Protein AF-A0A0F9QKN1-F1 (afdb_monomer)

Secondary structure (DSSP, 8-state):
-----HHHHHHHHHHHHHHHHHTT--TTSHHHHHHHHHHHHHHHHHHHSS-TT-HHHHHHHHHHHHHHHHHHHHHHHHT--TT-HHHHHHHHHHHHHHHHHHHTSS-------HHHHHHHHHTT-

Sequence (125 aa):
MKDWTPIRFVEYIDQQYFNAKKRKLSRMSITWGSWSRNMNLVLRKKTEDGNQTDPETTKFKYVFNYWVARSQLLELHFKSKMFGGAKKKNLTEELREIKSIIDGTEELKEIGTMEEMAIRKILKK

pLDDT: mean 81.35, std 16.58, range [40.5, 96.56]

Organism: NCBI:txid412755

Mean predicted aligned error: 8.74 Å

Structure (mmCIF, N/CA/C/O backbone):
data_AF-A0A0F9QKN1-F1
#
_entry.id   AF-A0A0F9QKN1-F1
#
loop_
_atom_site.group_PDB
_atom_site.id
_atom_site.type_symbol
_atom_site.label_atom_id
_atom_site.label_alt_id
_atom_site.label_comp_id
_atom_site.label_asym_id
_atom_site.label_entity_id
_atom_site.label_seq_id
_atom_site.pdbx_PDB_ins_code
_atom_site.Cartn_x
_atom_site.Cartn_y
_atom_site.Cartn_z
_atom_site.occupancy
_atom_site.B_iso_or_equiv
_atom_site.auth_seq_id
_atom_site.auth_comp_id
_atom_site.auth_asym_id
_atom_site.auth_atom_id
_atom_site.pdbx_PDB_model_num
ATOM 1 N N . MET A 1 1 ? -21.083 2.981 -3.632 1.00 54.31 1 MET A N 1
ATOM 2 C CA . MET A 1 1 ? -20.214 2.106 -2.815 1.00 54.31 1 MET A CA 1
ATOM 3 C C . MET A 1 1 ? -20.787 2.050 -1.405 1.00 54.31 1 MET A C 1
ATOM 5 O O . MET A 1 1 ? -20.443 2.898 -0.594 1.00 54.31 1 MET A O 1
ATOM 9 N N . LYS A 1 2 ? -21.728 1.139 -1.139 1.00 47.19 2 LYS A N 1
ATOM 10 C CA . LYS A 1 2 ? -22.155 0.823 0.231 1.00 47.19 2 LYS A CA 1
ATOM 11 C C . LYS A 1 2 ? -21.350 -0.409 0.678 1.00 47.19 2 LYS A C 1
ATOM 13 O O . LYS A 1 2 ? -21.102 -1.287 -0.143 1.00 47.19 2 LYS A O 1
ATOM 18 N N . ASP A 1 3 ? -20.846 -0.368 1.907 1.00 68.56 3 ASP A N 1
ATOM 19 C CA . ASP A 1 3 ? -20.219 -1.479 2.650 1.00 68.56 3 ASP A CA 1
ATOM 20 C C . ASP A 1 3 ? -18.812 -1.923 2.216 1.00 68.56 3 ASP A C 1
ATOM 22 O O . ASP A 1 3 ? -18.514 -3.103 2.007 1.00 68.56 3 ASP A O 1
ATOM 26 N N . TRP A 1 4 ? -17.903 -0.955 2.102 1.00 82.81 4 TRP A N 1
ATOM 27 C CA . TRP A 1 4 ? -16.473 -1.251 2.022 1.00 82.81 4 TRP A CA 1
ATOM 28 C C . TRP A 1 4 ? -15.861 -1.258 3.421 1.00 82.81 4 TRP A C 1
ATOM 30 O O . TRP A 1 4 ? -15.731 -0.204 4.041 1.00 82.81 4 TRP A O 1
ATOM 40 N N . THR A 1 5 ? -15.480 -2.445 3.889 1.00 90.12 5 THR A N 1
ATOM 41 C CA . THR A 1 5 ? -14.711 -2.638 5.123 1.00 90.12 5 THR A CA 1
ATOM 42 C C . THR A 1 5 ? -13.234 -2.284 4.902 1.00 90.12 5 THR A C 1
ATOM 44 O O . THR A 1 5 ? -12.763 -2.328 3.758 1.00 90.12 5 THR A O 1
ATOM 47 N N . PRO A 1 6 ? -12.459 -1.990 5.964 1.00 90.94 6 PRO A N 1
ATOM 48 C CA . PRO A 1 6 ? -11.023 -1.728 5.843 1.00 90.94 6 PRO A CA 1
ATOM 49 C C . PRO A 1 6 ? -10.259 -2.814 5.067 1.00 90.94 6 PRO A C 1
ATOM 51 O O . PRO A 1 6 ? -9.443 -2.501 4.201 1.00 90.94 6 PRO A O 1
ATOM 54 N N . ILE A 1 7 ? -10.578 -4.093 5.295 1.00 92.06 7 ILE A N 1
ATOM 55 C CA . ILE A 1 7 ? -9.908 -5.201 4.602 1.00 92.06 7 ILE A CA 1
ATOM 56 C C . ILE A 1 7 ? -10.235 -5.250 3.101 1.00 92.06 7 ILE A C 1
ATOM 58 O O . ILE A 1 7 ? -9.340 -5.483 2.291 1.00 92.06 7 ILE A O 1
ATOM 62 N N . ARG A 1 8 ? -11.469 -4.913 2.695 1.00 92.12 8 ARG A N 1
ATOM 63 C CA . ARG A 1 8 ? -11.832 -4.824 1.269 1.00 92.12 8 ARG A CA 1
ATOM 64 C C . ARG A 1 8 ? -11.058 -3.733 0.539 1.00 92.12 8 ARG A C 1
ATOM 66 O O . ARG A 1 8 ? -10.717 -3.895 -0.631 1.00 92.12 8 ARG A O 1
ATOM 73 N N . PHE A 1 9 ? -10.734 -2.631 1.218 1.00 92.56 9 PHE A N 1
ATOM 74 C CA . PHE A 1 9 ? -9.842 -1.627 0.641 1.00 92.56 9 PHE A CA 1
ATOM 75 C C . PHE A 1 9 ? -8.437 -2.176 0.422 1.00 92.56 9 PHE A C 1
ATOM 77 O O . PHE A 1 9 ? -7.875 -1.939 -0.644 1.00 92.56 9 PHE A O 1
ATOM 84 N N . VAL A 1 10 ? -7.882 -2.921 1.382 1.00 94.75 10 VAL A N 1
ATOM 85 C CA . VAL A 1 10 ? -6.563 -3.559 1.235 1.00 94.75 10 VAL A CA 1
ATOM 86 C C . VAL A 1 10 ? -6.543 -4.497 0.028 1.00 94.75 10 VAL A C 1
ATOM 88 O O . VAL A 1 10 ? -5.644 -4.399 -0.804 1.00 94.75 10 VAL A O 1
ATOM 91 N N . GLU A 1 11 ? -7.555 -5.352 -0.119 1.00 94.50 11 GLU A N 1
ATOM 92 C CA . GLU A 1 11 ? -7.690 -6.266 -1.264 1.00 94.50 11 GLU A CA 1
ATOM 93 C C . GLU A 1 11 ? -7.764 -5.513 -2.597 1.00 94.50 11 GLU A C 1
ATOM 95 O O . GLU A 1 11 ? -7.085 -5.865 -3.565 1.00 94.50 11 GLU A O 1
ATOM 100 N N . TYR A 1 12 ? -8.545 -4.433 -2.643 1.00 94.94 12 TYR A N 1
ATOM 101 C CA . TYR A 1 12 ? -8.657 -3.603 -3.835 1.00 94.94 12 TYR A CA 1
ATOM 102 C C . TYR A 1 12 ? -7.347 -2.872 -4.157 1.00 94.94 12 TYR A C 1
ATOM 104 O O . TYR A 1 12 ? -6.927 -2.842 -5.315 1.00 94.94 12 TYR A O 1
ATOM 112 N N . ILE A 1 13 ? -6.655 -2.327 -3.152 1.00 95.75 13 ILE A N 1
ATOM 113 C CA . ILE A 1 13 ? -5.326 -1.718 -3.313 1.00 95.75 13 ILE A CA 1
ATOM 114 C C . ILE A 1 13 ? -4.344 -2.748 -3.877 1.00 95.75 13 ILE A C 1
ATOM 116 O O . ILE A 1 13 ? -3.617 -2.436 -4.821 1.00 95.75 13 ILE A O 1
ATOM 120 N N . ASP A 1 14 ? -4.342 -3.971 -3.346 1.00 96.31 14 ASP A N 1
ATOM 121 C CA . ASP A 1 14 ? -3.476 -5.056 -3.804 1.00 96.31 14 ASP A CA 1
ATOM 122 C C . ASP A 1 14 ? -3.737 -5.401 -5.268 1.00 96.31 14 ASP A C 1
ATOM 124 O O . ASP A 1 14 ? -2.799 -5.439 -6.070 1.00 96.31 14 ASP A O 1
ATOM 128 N N . GLN A 1 15 ? -5.003 -5.578 -5.651 1.00 96.50 15 GLN A N 1
ATOM 129 C CA . GLN A 1 15 ? -5.382 -5.858 -7.035 1.00 96.50 15 GLN A CA 1
ATOM 130 C C . GLN A 1 15 ? -4.857 -4.777 -7.992 1.00 96.50 15 GLN A C 1
ATOM 132 O O . GLN A 1 15 ? -4.259 -5.080 -9.029 1.00 96.50 15 GLN A O 1
ATOM 137 N N . GLN A 1 16 ? -5.041 -3.506 -7.636 1.00 96.25 16 GLN A N 1
ATOM 138 C CA . GLN A 1 16 ? -4.635 -2.371 -8.467 1.00 96.25 16 GLN A CA 1
ATOM 139 C C . GLN A 1 16 ? -3.113 -2.243 -8.534 1.00 96.25 16 GLN A C 1
ATOM 141 O O . GLN A 1 16 ? -2.552 -2.058 -9.617 1.00 96.25 16 GLN A O 1
ATOM 146 N N . TYR A 1 17 ? -2.430 -2.443 -7.408 1.00 96.19 17 TYR A N 1
ATOM 147 C CA . TYR A 1 17 ? -0.977 -2.514 -7.332 1.00 96.19 17 TYR A CA 1
ATOM 148 C C . TYR A 1 17 ? -0.403 -3.618 -8.231 1.00 96.19 17 TYR A C 1
ATOM 150 O O . TYR A 1 17 ? 0.501 -3.348 -9.025 1.00 96.19 17 TYR A O 1
ATOM 158 N N . PHE A 1 18 ? -0.920 -4.848 -8.162 1.00 96.56 18 PHE A N 1
ATOM 159 C CA . PHE A 1 18 ? -0.416 -5.957 -8.978 1.00 96.56 18 PHE A CA 1
ATOM 160 C C . PHE A 1 18 ? -0.663 -5.729 -10.471 1.00 96.56 18 PHE A C 1
ATOM 162 O O . PHE A 1 18 ? 0.236 -5.972 -11.282 1.00 96.56 18 PHE A O 1
ATOM 169 N N . ASN A 1 19 ? -1.826 -5.186 -10.836 1.00 96.25 19 ASN A N 1
ATOM 170 C CA . ASN A 1 19 ? -2.128 -4.796 -12.212 1.00 96.25 19 ASN A CA 1
ATOM 171 C C . ASN A 1 19 ? -1.151 -3.728 -12.728 1.00 96.25 19 ASN A C 1
ATOM 173 O O . ASN A 1 19 ? -0.592 -3.875 -13.819 1.00 96.25 19 ASN A O 1
ATOM 177 N N . ALA A 1 20 ? -0.893 -2.683 -11.939 1.00 95.69 20 ALA A N 1
ATOM 178 C CA . ALA A 1 20 ? 0.048 -1.622 -12.290 1.00 95.69 20 ALA A CA 1
ATOM 179 C C . ALA A 1 20 ? 1.493 -2.131 -12.383 1.00 95.69 20 ALA A C 1
ATOM 181 O O . ALA A 1 20 ? 2.208 -1.809 -13.334 1.00 95.69 20 ALA A O 1
ATOM 182 N N . LYS A 1 21 ? 1.907 -2.992 -11.447 1.00 94.50 21 LYS A N 1
ATOM 183 C CA . LYS A 1 21 ? 3.223 -3.638 -11.447 1.00 94.50 21 LYS A CA 1
ATOM 184 C C . LYS A 1 21 ? 3.424 -4.507 -12.687 1.00 94.50 21 LYS A C 1
ATOM 186 O O . LYS A 1 21 ? 4.466 -4.399 -13.328 1.00 94.50 21 LYS A O 1
ATOM 191 N N . LYS A 1 22 ? 2.435 -5.330 -13.062 1.00 95.25 22 LYS A N 1
ATOM 192 C CA . LYS A 1 22 ? 2.475 -6.163 -14.281 1.00 95.25 22 LYS A CA 1
ATOM 193 C C . LYS A 1 22 ? 2.649 -5.308 -15.538 1.00 95.25 22 LYS A C 1
ATOM 195 O O . LYS A 1 22 ? 3.398 -5.676 -16.435 1.00 95.25 22 LYS A O 1
ATOM 200 N N . ARG A 1 23 ? 2.002 -4.141 -15.565 1.00 94.69 23 ARG A N 1
ATOM 201 C CA . ARG A 1 23 ? 2.106 -3.139 -16.636 1.00 94.69 23 ARG A CA 1
ATOM 202 C C . ARG A 1 23 ? 3.364 -2.264 -16.554 1.00 94.69 23 ARG A C 1
ATOM 204 O O . ARG A 1 23 ? 3.522 -1.382 -17.388 1.00 94.69 23 ARG A O 1
ATOM 211 N N . LYS A 1 24 ? 4.247 -2.491 -15.572 1.00 93.06 24 LYS A N 1
ATOM 212 C CA . LYS A 1 24 ? 5.454 -1.687 -15.314 1.00 93.06 24 LYS A CA 1
ATOM 213 C C . LYS A 1 24 ? 5.145 -0.186 -15.222 1.00 93.06 24 LYS A C 1
ATOM 215 O O . LYS A 1 24 ? 5.852 0.633 -15.798 1.00 93.06 24 LYS A O 1
ATOM 220 N N . LEU A 1 25 ? 4.082 0.179 -14.508 1.00 94.75 25 LEU A N 1
ATOM 221 C CA . LEU A 1 25 ? 3.729 1.582 -14.291 1.00 94.75 25 LEU A CA 1
ATOM 222 C C . LEU A 1 25 ? 4.519 2.176 -13.119 1.00 94.75 25 LEU A C 1
ATOM 224 O O . LEU A 1 25 ? 4.693 1.533 -12.085 1.00 94.75 25 LEU A O 1
ATOM 228 N N . SER A 1 26 ? 4.946 3.430 -13.270 1.00 93.75 26 SER A N 1
ATOM 229 C CA . SER A 1 26 ? 5.413 4.266 -12.158 1.00 93.75 26 SER A CA 1
ATOM 230 C C . SER A 1 26 ? 4.224 4.781 -11.346 1.00 93.75 26 SER A C 1
ATOM 232 O O . SER A 1 26 ? 3.150 5.040 -11.905 1.00 93.75 26 SER A O 1
ATOM 234 N N . ARG A 1 27 ? 4.435 5.046 -10.048 1.00 92.19 27 ARG A N 1
ATOM 235 C CA . ARG A 1 27 ? 3.441 5.758 -9.225 1.00 92.19 27 ARG A CA 1
ATOM 236 C C . ARG A 1 27 ? 3.174 7.186 -9.723 1.00 92.19 27 ARG A C 1
ATOM 238 O O . ARG A 1 27 ? 2.159 7.774 -9.377 1.00 92.19 27 ARG A O 1
ATOM 245 N N . MET A 1 28 ? 4.092 7.736 -10.518 1.00 93.00 28 MET A N 1
ATOM 246 C CA . MET A 1 28 ? 3.994 9.062 -11.130 1.00 93.00 28 MET A CA 1
ATOM 247 C C . MET A 1 28 ? 3.257 9.040 -12.478 1.00 93.00 28 MET A C 1
ATOM 249 O O . MET A 1 28 ? 3.080 10.085 -13.095 1.00 93.00 28 MET A O 1
ATOM 253 N N . SER A 1 29 ? 2.843 7.865 -12.967 1.00 95.06 29 SER A N 1
ATOM 254 C CA . SER A 1 29 ? 2.088 7.765 -14.219 1.00 95.06 29 SER A CA 1
ATOM 255 C C . SER A 1 29 ? 0.692 8.381 -14.090 1.00 95.06 29 SER A C 1
ATOM 257 O O . SER A 1 29 ? 0.065 8.290 -13.034 1.00 95.06 29 SER A O 1
ATOM 259 N N . ILE A 1 30 ? 0.167 8.939 -15.187 1.00 93.81 30 ILE A N 1
ATOM 260 C CA . ILE A 1 30 ? -1.197 9.499 -15.241 1.00 93.81 30 ILE A CA 1
ATOM 261 C C . ILE A 1 30 ? -2.233 8.443 -14.833 1.00 93.81 30 ILE A C 1
ATOM 263 O O . ILE A 1 30 ? -3.135 8.721 -14.045 1.00 93.81 30 ILE A O 1
ATOM 267 N N . THR A 1 31 ? -2.074 7.210 -15.324 1.00 92.25 31 THR A N 1
ATOM 268 C CA . THR A 1 31 ? -2.973 6.093 -15.017 1.00 92.25 31 THR A CA 1
ATOM 269 C C . THR A 1 31 ? -3.015 5.789 -13.520 1.00 92.25 31 THR A C 1
ATOM 271 O O . THR A 1 31 ? -4.103 5.694 -12.954 1.00 92.25 31 THR A O 1
ATOM 274 N N . TRP A 1 32 ? -1.854 5.679 -12.859 1.00 93.94 32 TRP A N 1
ATOM 275 C CA . TRP A 1 32 ? -1.816 5.476 -11.408 1.00 93.94 32 TRP A CA 1
ATOM 276 C C . TRP A 1 32 ? -2.348 6.698 -10.664 1.00 93.94 32 TRP A C 1
ATOM 278 O O . TRP A 1 32 ? -3.158 6.545 -9.758 1.00 93.94 32 TRP A O 1
ATOM 288 N N . GLY A 1 33 ? -1.951 7.906 -11.070 1.00 91.75 33 GLY A N 1
ATOM 289 C CA . GLY A 1 33 ? -2.368 9.163 -10.450 1.00 91.75 33 GLY A CA 1
ATOM 290 C C . GLY A 1 33 ? -3.885 9.358 -10.442 1.00 91.75 33 GLY A C 1
ATOM 291 O O . GLY A 1 33 ? -4.442 9.750 -9.419 1.00 91.75 33 GLY A O 1
ATOM 292 N N . SER A 1 34 ? -4.567 9.021 -11.540 1.00 93.69 34 SER A N 1
ATOM 293 C CA . SER A 1 34 ? -6.032 9.081 -11.635 1.00 93.69 34 SER A CA 1
ATOM 294 C C . SER A 1 34 ? -6.709 8.142 -10.629 1.00 93.69 34 SER A C 1
ATOM 296 O O . SER A 1 34 ? -7.547 8.573 -9.835 1.00 93.69 34 SER A O 1
ATOM 298 N N . TRP A 1 35 ? -6.285 6.876 -10.583 1.00 93.75 35 TRP A N 1
ATOM 299 C CA . TRP A 1 35 ? -6.803 5.910 -9.612 1.00 93.75 35 TRP A CA 1
ATOM 300 C C . TRP A 1 35 ? -6.478 6.308 -8.162 1.00 93.75 35 TRP A C 1
ATOM 302 O O . TRP A 1 35 ? -7.347 6.295 -7.292 1.00 93.75 35 TRP A O 1
ATOM 312 N N . SER A 1 36 ? -5.237 6.729 -7.924 1.00 90.19 36 SER A N 1
ATOM 313 C CA . SER A 1 36 ? -4.700 7.184 -6.641 1.00 90.19 36 SER A CA 1
ATOM 314 C C . SER A 1 36 ? -5.498 8.377 -6.098 1.00 90.19 36 SER A C 1
ATOM 316 O O . SER A 1 36 ? -5.837 8.418 -4.917 1.00 90.19 36 SER A O 1
ATOM 318 N N . ARG A 1 37 ? -5.883 9.325 -6.960 1.00 92.12 37 ARG A N 1
ATOM 319 C CA . ARG A 1 37 ? -6.759 10.444 -6.591 1.00 92.12 37 ARG A CA 1
ATOM 320 C C . ARG A 1 37 ? -8.132 9.962 -6.125 1.00 92.12 37 ARG A C 1
ATOM 322 O O . ARG A 1 37 ? -8.606 10.426 -5.091 1.00 92.12 37 ARG A O 1
ATOM 329 N N . ASN A 1 38 ? -8.752 9.035 -6.853 1.00 90.94 38 ASN A N 1
ATOM 330 C CA . ASN A 1 38 ? -10.056 8.487 -6.472 1.00 90.94 38 ASN A CA 1
ATOM 331 C C . ASN A 1 38 ? -9.983 7.741 -5.133 1.00 90.94 38 ASN A C 1
ATOM 333 O O . ASN A 1 38 ? -10.844 7.942 -4.281 1.00 90.94 38 ASN A O 1
ATOM 337 N N . MET A 1 39 ? -8.929 6.949 -4.915 1.00 90.56 39 MET A N 1
ATOM 338 C CA . MET A 1 39 ? -8.685 6.274 -3.638 1.00 90.56 39 MET A CA 1
ATOM 339 C C . MET A 1 39 ? -8.584 7.273 -2.477 1.00 90.56 39 MET A C 1
ATOM 341 O O . MET A 1 39 ? -9.259 7.106 -1.463 1.00 90.56 39 MET A O 1
ATOM 345 N N . ASN A 1 40 ? -7.804 8.345 -2.645 1.00 89.31 40 ASN A N 1
ATOM 346 C CA . ASN A 1 40 ? -7.659 9.394 -1.635 1.00 89.31 40 ASN A CA 1
ATOM 347 C C . ASN A 1 40 ? -9.001 10.047 -1.277 1.00 89.31 40 ASN A C 1
ATOM 349 O O . ASN A 1 40 ? -9.288 10.234 -0.103 1.00 89.31 40 ASN A O 1
ATOM 353 N N . LEU A 1 41 ? -9.830 10.379 -2.272 1.00 90.12 41 LEU A N 1
ATOM 354 C CA . LEU A 1 41 ? -11.144 10.988 -2.032 1.00 90.12 41 LEU A CA 1
ATOM 355 C C . LEU A 1 41 ? -12.063 10.065 -1.224 1.00 90.12 41 LEU A C 1
ATOM 357 O O . LEU A 1 41 ? -12.754 10.518 -0.314 1.00 90.12 41 LEU A O 1
ATOM 361 N N . VAL A 1 42 ? -12.054 8.767 -1.536 1.00 88.62 42 VAL A N 1
ATOM 362 C CA . VAL A 1 42 ? -12.876 7.779 -0.831 1.00 88.62 42 VAL A CA 1
ATOM 363 C C . VAL A 1 42 ? -12.384 7.563 0.602 1.00 88.62 42 VAL A C 1
ATOM 365 O O . VAL A 1 42 ? -13.202 7.551 1.521 1.00 88.62 42 VAL A O 1
ATOM 368 N N . LEU A 1 43 ? -11.071 7.417 0.808 1.00 87.69 43 LEU A N 1
ATOM 369 C CA . LEU A 1 43 ? -10.497 7.214 2.141 1.00 87.69 43 LEU A CA 1
ATOM 370 C C . LEU A 1 43 ? -10.627 8.458 3.019 1.00 87.69 43 LEU A C 1
ATOM 372 O O . LEU A 1 43 ? -10.981 8.314 4.182 1.00 87.69 43 LEU A O 1
ATOM 376 N N . ARG A 1 44 ? -10.440 9.665 2.467 1.00 85.31 44 ARG A N 1
ATOM 377 C CA . ARG A 1 44 ? -10.643 10.920 3.207 1.00 85.31 44 ARG A CA 1
ATOM 378 C C . ARG A 1 44 ? -12.039 11.023 3.785 1.00 85.31 44 ARG A C 1
ATOM 380 O O . ARG A 1 44 ? -12.169 11.248 4.978 1.00 85.31 44 ARG A O 1
ATOM 387 N N . LYS A 1 45 ? -13.066 10.740 2.981 1.00 85.00 45 LYS A N 1
ATOM 388 C CA . LYS A 1 45 ? -14.449 10.712 3.467 1.00 85.00 45 LYS A CA 1
ATOM 389 C C . LYS A 1 45 ? -14.630 9.737 4.639 1.00 85.00 45 LYS A C 1
ATOM 391 O O . LYS A 1 45 ? -15.358 10.018 5.575 1.00 85.00 45 LYS A O 1
ATOM 396 N N . LYS A 1 46 ? -13.941 8.592 4.613 1.00 81.62 46 LYS A N 1
ATOM 397 C CA . LYS A 1 46 ? -13.984 7.601 5.699 1.00 81.62 46 LYS A CA 1
ATOM 398 C C . LYS A 1 46 ? -13.198 8.011 6.947 1.00 81.62 46 LYS A C 1
ATOM 400 O O . LYS A 1 46 ? -13.527 7.534 8.024 1.00 81.62 46 LYS A O 1
ATOM 405 N N . THR A 1 47 ? -12.175 8.855 6.817 1.00 79.25 47 THR A N 1
ATOM 406 C CA . THR A 1 47 ? -11.323 9.283 7.939 1.00 79.25 47 THR A CA 1
ATOM 407 C C . THR A 1 47 ? -11.696 10.642 8.531 1.00 79.25 47 THR A C 1
ATOM 409 O O . THR A 1 47 ? -11.386 10.879 9.692 1.00 79.25 47 THR A O 1
ATOM 412 N N . GLU A 1 48 ? -12.299 11.540 7.747 1.00 75.62 48 GLU A N 1
ATOM 413 C CA . GLU A 1 48 ? -12.683 12.902 8.159 1.00 75.62 48 GLU A CA 1
ATOM 414 C C . GLU A 1 48 ? -14.060 12.924 8.847 1.00 75.62 48 GLU A C 1
ATOM 416 O O . GLU A 1 48 ? -14.254 13.700 9.777 1.00 75.62 48 GLU A O 1
ATOM 421 N N . ASP A 1 49 ? -14.976 12.025 8.465 1.00 65.69 49 ASP A N 1
ATOM 422 C CA . ASP A 1 49 ? -16.325 11.929 9.052 1.00 65.69 49 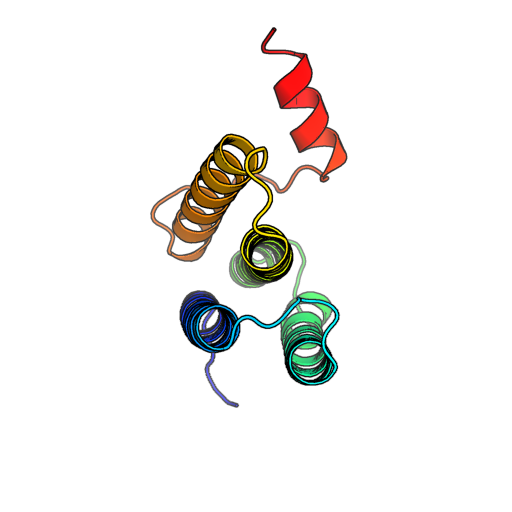ASP A CA 1
ATOM 423 C C . ASP A 1 49 ? -16.361 11.121 10.377 1.00 65.69 49 ASP A C 1
ATOM 425 O O . ASP A 1 49 ? -17.418 10.978 10.993 1.00 65.69 49 ASP A O 1
ATOM 429 N N . GLY A 1 50 ? -15.230 10.546 10.808 1.00 61.06 50 GLY A N 1
ATOM 430 C CA . GLY A 1 50 ? -15.145 9.601 11.929 1.00 61.06 50 GLY A CA 1
ATOM 431 C C . GLY A 1 50 ? -14.618 10.205 13.235 1.00 61.06 50 GLY A C 1
ATOM 432 O O . GLY A 1 50 ? -13.751 11.081 13.234 1.00 61.06 50 GLY A O 1
ATOM 433 N N . ASN A 1 51 ? -15.097 9.699 14.377 1.00 68.44 51 ASN A N 1
ATOM 434 C CA . ASN A 1 51 ? -14.540 10.044 15.688 1.00 68.44 51 ASN A CA 1
ATOM 435 C C . ASN A 1 51 ? -13.102 9.502 15.790 1.00 68.44 51 ASN A C 1
ATOM 437 O O . ASN A 1 51 ? -12.854 8.340 15.480 1.00 68.44 51 ASN A O 1
ATOM 441 N N . GLN A 1 52 ? -12.126 10.312 16.212 1.00 65.44 52 GLN A N 1
ATOM 442 C CA . GLN A 1 52 ? -10.711 9.908 16.147 1.00 65.44 52 GLN A CA 1
ATOM 443 C C . GLN A 1 52 ? -10.362 8.703 17.032 1.00 65.44 52 GLN A C 1
ATOM 445 O O . GLN A 1 52 ? -9.361 8.041 16.758 1.00 65.44 52 GLN A O 1
ATOM 450 N N . THR A 1 53 ? -11.180 8.432 18.049 1.00 66.50 53 THR A N 1
ATOM 451 C CA . THR A 1 53 ? -11.059 7.308 18.987 1.00 66.50 53 THR A CA 1
ATOM 452 C C . THR A 1 53 ? -11.813 6.054 18.544 1.00 66.50 53 THR A C 1
ATOM 454 O O . THR A 1 53 ? -11.706 5.019 19.197 1.00 66.50 53 THR A O 1
ATOM 457 N N . ASP A 1 54 ? -12.563 6.112 17.440 1.00 79.75 54 ASP A N 1
ATOM 458 C CA . ASP A 1 54 ? -13.282 4.960 16.910 1.00 79.75 54 ASP A CA 1
ATOM 459 C C . ASP A 1 54 ? -12.302 3.945 16.265 1.00 79.75 54 ASP A C 1
ATOM 461 O O . ASP A 1 54 ? -11.489 4.313 15.397 1.00 79.75 54 ASP A O 1
ATOM 465 N N . PRO A 1 55 ? -12.341 2.657 16.665 1.00 80.19 55 PRO A N 1
ATOM 466 C CA . PRO A 1 55 ? -11.472 1.624 16.105 1.00 80.19 55 PRO A CA 1
ATOM 467 C C . PRO A 1 55 ? -11.595 1.466 14.585 1.00 80.19 55 PRO A C 1
ATOM 469 O O . PRO A 1 55 ? -10.595 1.191 13.916 1.00 80.19 55 PRO A O 1
ATOM 472 N N . GLU A 1 56 ? -12.786 1.655 14.008 1.00 83.44 56 GLU A N 1
ATOM 473 C CA . GLU A 1 56 ? -12.990 1.543 12.559 1.00 83.44 56 GLU A CA 1
ATOM 474 C C . GLU A 1 56 ? -12.302 2.697 11.812 1.00 83.44 56 GLU A C 1
ATOM 476 O O . GLU A 1 56 ? -11.537 2.472 10.867 1.00 83.44 56 GLU A O 1
ATOM 481 N N . THR A 1 57 ? -12.480 3.925 12.293 1.00 84.56 57 THR A N 1
ATOM 482 C CA . THR A 1 57 ? -11.794 5.126 11.793 1.00 84.56 57 THR A CA 1
ATOM 483 C C . THR A 1 57 ? -10.273 4.964 11.858 1.00 84.56 57 THR A C 1
ATOM 485 O O . THR A 1 57 ? -9.556 5.301 10.909 1.00 84.56 57 THR A O 1
ATOM 488 N N . THR A 1 58 ? -9.758 4.371 12.939 1.00 85.38 58 THR A N 1
ATOM 489 C CA . THR A 1 58 ? -8.326 4.069 13.090 1.00 85.38 58 THR A CA 1
ATOM 490 C C . THR A 1 58 ? -7.848 3.055 12.051 1.00 85.38 58 THR A C 1
ATOM 492 O O . THR A 1 58 ? -6.819 3.272 11.405 1.00 85.38 58 THR A O 1
ATOM 495 N N . LYS A 1 59 ? -8.614 1.989 11.792 1.00 88.00 59 LYS A N 1
ATOM 496 C CA . LYS A 1 59 ? -8.300 1.029 10.721 1.00 88.00 59 LYS A CA 1
ATOM 497 C C . LYS A 1 59 ? -8.270 1.692 9.343 1.00 88.00 59 LYS A C 1
ATOM 499 O O . LYS A 1 59 ? -7.382 1.385 8.551 1.00 88.00 59 LYS A O 1
ATOM 504 N N . PHE A 1 60 ? -9.155 2.646 9.052 1.00 90.25 60 PHE A N 1
ATOM 505 C CA . PHE A 1 60 ? -9.100 3.403 7.793 1.00 90.25 60 PHE A CA 1
ATOM 506 C C . PHE A 1 60 ? -7.846 4.284 7.663 1.00 90.25 60 PHE A C 1
ATOM 508 O O . PHE A 1 60 ? -7.299 4.398 6.563 1.00 90.25 60 PHE A O 1
ATOM 515 N N . LYS A 1 61 ? -7.321 4.839 8.763 1.00 88.19 61 LYS A N 1
ATOM 516 C CA . LYS A 1 61 ? -6.012 5.524 8.759 1.00 88.19 61 LYS A CA 1
ATOM 517 C C . LYS A 1 61 ? -4.873 4.552 8.425 1.00 88.19 61 LYS A C 1
ATOM 519 O O . LYS A 1 61 ? -4.007 4.871 7.611 1.00 88.19 61 LYS A O 1
ATOM 524 N N . TYR A 1 62 ? -4.903 3.337 8.974 1.00 90.62 62 TYR A N 1
ATOM 525 C CA . TYR A 1 62 ? -3.951 2.288 8.594 1.00 90.62 62 TYR A CA 1
ATOM 526 C C . TYR A 1 62 ? -4.080 1.888 7.116 1.00 90.62 62 TYR A C 1
ATOM 528 O O . TYR A 1 62 ? -3.063 1.739 6.440 1.00 90.62 62 TYR A O 1
ATOM 536 N N . VAL A 1 63 ? -5.299 1.794 6.572 1.00 93.12 63 VAL A N 1
ATOM 537 C CA . VAL A 1 63 ? -5.533 1.560 5.132 1.00 93.12 63 VAL A CA 1
ATOM 538 C C . VAL A 1 63 ? -4.913 2.671 4.276 1.00 93.12 63 VAL A C 1
ATOM 540 O O . VAL A 1 63 ? -4.306 2.386 3.241 1.00 93.12 63 VAL A O 1
ATOM 543 N N . PHE A 1 64 ? -5.016 3.932 4.701 1.00 91.94 64 PHE A N 1
ATOM 544 C CA . PHE A 1 64 ? -4.363 5.051 4.020 1.00 91.94 64 PHE A CA 1
ATOM 545 C C . PHE A 1 64 ? -2.838 4.881 3.991 1.00 91.94 64 PHE A C 1
ATOM 547 O O . PHE A 1 64 ? -2.231 4.947 2.919 1.00 91.94 64 PHE A O 1
ATOM 554 N N . ASN A 1 65 ? -2.222 4.574 5.136 1.00 91.25 65 ASN A N 1
ATOM 555 C CA . ASN A 1 65 ? -0.783 4.307 5.220 1.00 91.25 65 ASN A CA 1
ATOM 556 C C . ASN A 1 65 ? -0.372 3.114 4.344 1.00 91.25 65 ASN A C 1
ATOM 558 O O . ASN A 1 65 ? 0.621 3.192 3.617 1.00 91.25 65 ASN A O 1
ATOM 562 N N . TYR A 1 66 ? -1.176 2.047 4.341 1.00 94.81 66 TYR A N 1
ATOM 563 C CA . TYR A 1 66 ? -0.981 0.878 3.487 1.00 94.81 66 TYR A CA 1
ATOM 564 C C . TYR A 1 66 ? -0.944 1.259 2.002 1.00 94.81 66 TYR A C 1
ATOM 566 O O . TYR A 1 66 ? -0.035 0.868 1.268 1.00 94.81 66 TYR A O 1
ATOM 574 N N . TRP A 1 67 ? -1.901 2.068 1.549 1.00 94.62 67 TRP A N 1
ATOM 575 C CA . TRP A 1 67 ? -1.971 2.554 0.172 1.00 94.62 67 TRP A CA 1
ATOM 576 C C . TRP A 1 67 ? -0.766 3.425 -0.222 1.00 94.62 67 TRP A C 1
ATOM 578 O O . TRP A 1 67 ? -0.197 3.246 -1.309 1.00 94.62 67 TRP A O 1
ATOM 588 N N . VAL A 1 68 ? -0.340 4.339 0.654 1.00 93.00 68 VAL A N 1
ATOM 589 C CA . VAL A 1 68 ? 0.840 5.189 0.424 1.00 93.00 68 VAL A CA 1
ATOM 590 C C . VAL A 1 68 ? 2.099 4.328 0.302 1.00 93.00 68 VAL A C 1
ATOM 592 O O . VAL A 1 68 ? 2.846 4.449 -0.675 1.00 93.00 68 VAL A O 1
ATOM 595 N N . ALA A 1 69 ? 2.300 3.396 1.234 1.00 93.69 69 ALA A N 1
ATOM 596 C CA . ALA A 1 69 ? 3.425 2.467 1.219 1.00 93.69 69 ALA A CA 1
ATOM 597 C C . ALA A 1 69 ? 3.401 1.550 -0.020 1.00 93.69 69 ALA A C 1
ATOM 599 O O . ALA A 1 69 ? 4.431 1.364 -0.675 1.00 93.69 69 ALA A O 1
ATOM 600 N N . ARG A 1 70 ? 2.229 1.055 -0.441 1.00 94.50 70 ARG A N 1
ATOM 601 C CA . ARG A 1 70 ? 2.061 0.299 -1.698 1.00 94.50 70 ARG A CA 1
ATOM 602 C C . ARG A 1 70 ? 2.445 1.116 -2.930 1.00 94.50 70 ARG A C 1
ATOM 604 O O . ARG A 1 70 ? 3.124 0.596 -3.816 1.00 94.50 70 ARG A O 1
ATOM 611 N N . SER A 1 71 ? 2.074 2.394 -2.975 1.00 94.31 71 SER A N 1
ATOM 612 C CA . SER A 1 71 ? 2.459 3.306 -4.061 1.00 94.31 71 SER A CA 1
ATOM 613 C C . SER A 1 71 ? 3.975 3.524 -4.116 1.00 94.31 71 SER A C 1
ATOM 615 O O . SER A 1 71 ? 4.566 3.550 -5.196 1.00 94.31 71 SER A O 1
ATOM 617 N N . GLN A 1 72 ? 4.635 3.630 -2.961 1.00 93.31 72 GLN A N 1
ATOM 618 C CA . GLN A 1 72 ? 6.094 3.724 -2.882 1.00 93.31 72 GLN A CA 1
ATOM 619 C C . GLN A 1 72 ? 6.773 2.419 -3.330 1.00 93.31 72 GLN A C 1
ATOM 621 O O . GLN A 1 72 ? 7.759 2.449 -4.070 1.00 93.31 72 GLN A O 1
ATOM 626 N N . LEU A 1 73 ? 6.221 1.264 -2.949 1.00 94.12 73 LEU A N 1
ATOM 627 C CA . LEU A 1 73 ? 6.719 -0.040 -3.386 1.00 94.12 73 LEU A CA 1
ATOM 628 C C . LEU A 1 73 ? 6.589 -0.223 -4.906 1.00 94.12 73 LEU A C 1
ATOM 630 O O . LEU A 1 73 ? 7.505 -0.756 -5.539 1.00 94.12 73 LEU A O 1
ATOM 634 N N . LEU A 1 74 ? 5.493 0.256 -5.506 1.00 94.50 74 LEU A N 1
ATOM 635 C CA . LEU A 1 74 ? 5.303 0.254 -6.959 1.00 94.50 74 LEU A CA 1
ATOM 636 C C . LEU A 1 74 ? 6.429 1.021 -7.658 1.00 94.50 74 LEU A C 1
ATOM 638 O O . LEU A 1 74 ? 7.029 0.519 -8.606 1.00 94.50 74 LEU A O 1
ATOM 642 N N . GLU A 1 75 ? 6.772 2.197 -7.139 1.00 93.88 75 GLU A N 1
ATOM 643 C CA . GLU A 1 75 ? 7.851 3.023 -7.675 1.00 93.88 75 GLU A CA 1
ATOM 644 C C . GLU A 1 75 ? 9.223 2.349 -7.558 1.00 93.88 75 GLU A C 1
ATOM 646 O O . GLU A 1 75 ? 10.029 2.404 -8.488 1.00 93.88 75 GLU A O 1
ATOM 651 N N . LEU A 1 76 ? 9.485 1.647 -6.452 1.00 91.81 76 LEU A N 1
ATOM 652 C CA . LEU A 1 76 ? 10.701 0.843 -6.301 1.00 91.81 76 LEU A CA 1
ATOM 653 C C . LEU A 1 76 ? 10.752 -0.317 -7.305 1.00 91.81 76 LEU A C 1
ATOM 655 O O . LEU A 1 76 ? 11.834 -0.676 -7.786 1.00 91.81 76 LEU A O 1
ATOM 659 N N . HIS A 1 77 ? 9.615 -0.944 -7.615 1.00 91.56 77 HIS A N 1
ATOM 660 C CA . HIS A 1 77 ? 9.546 -1.973 -8.652 1.00 91.56 77 HIS A CA 1
ATOM 661 C C . HIS A 1 77 ? 9.789 -1.396 -10.044 1.00 91.56 77 HIS A C 1
ATOM 663 O O . HIS A 1 77 ? 10.595 -1.967 -10.778 1.00 91.56 77 HIS A O 1
ATOM 669 N N . PHE A 1 78 ? 9.167 -0.262 -10.365 1.00 91.31 78 PHE A N 1
ATOM 670 C CA . PHE A 1 78 ? 9.350 0.436 -11.634 1.00 91.31 78 PHE A CA 1
ATOM 671 C C . PHE A 1 78 ? 10.812 0.827 -11.867 1.00 91.31 78 PHE A C 1
ATOM 673 O O . PHE A 1 78 ? 11.387 0.522 -12.910 1.00 91.31 78 PHE A O 1
ATOM 680 N N . LYS A 1 79 ? 11.452 1.436 -10.863 1.00 87.88 79 LYS A N 1
ATOM 681 C CA . LYS A 1 79 ? 12.816 1.967 -10.984 1.00 87.88 79 LYS A CA 1
ATOM 682 C C . LYS A 1 79 ? 13.906 0.909 -11.168 1.00 87.88 79 LYS A C 1
ATOM 684 O O . LYS A 1 79 ? 15.018 1.311 -11.478 1.00 87.88 79 LYS A O 1
ATOM 689 N N . SER A 1 80 ? 13.606 -0.383 -10.971 1.00 68.44 80 SER A N 1
ATOM 690 C CA . SER A 1 80 ? 14.399 -1.610 -11.238 1.00 68.44 80 SER A CA 1
ATOM 691 C C . SER A 1 80 ? 15.922 -1.638 -10.975 1.00 68.44 80 SER A C 1
ATOM 693 O O . SER A 1 80 ? 16.542 -2.675 -11.189 1.00 68.44 80 SER A O 1
ATOM 695 N N . LYS A 1 81 ? 16.551 -0.580 -10.452 1.00 58.88 81 LYS A N 1
ATOM 696 C CA . LYS A 1 81 ? 17.996 -0.545 -10.226 1.00 58.88 81 LYS A CA 1
ATOM 697 C C . LYS A 1 81 ? 18.379 -1.508 -9.102 1.00 58.88 81 LYS A C 1
ATOM 699 O O . LYS A 1 81 ? 17.734 -1.555 -8.051 1.00 58.88 81 LYS A O 1
ATOM 704 N N . MET A 1 82 ? 19.464 -2.233 -9.355 1.00 55.00 82 MET A N 1
ATOM 705 C CA . MET A 1 82 ? 20.101 -3.305 -8.575 1.00 55.00 82 MET A CA 1
ATOM 706 C C . MET A 1 82 ? 20.197 -3.072 -7.048 1.00 55.00 82 MET A C 1
ATOM 708 O O . MET A 1 82 ? 20.297 -4.024 -6.286 1.00 55.00 82 MET A O 1
ATOM 712 N N . PHE A 1 83 ? 20.079 -1.828 -6.575 1.00 56.62 83 PHE A N 1
ATOM 713 C CA . PHE A 1 83 ? 20.266 -1.416 -5.177 1.00 56.62 83 PHE A CA 1
ATOM 714 C C . PHE A 1 83 ? 18.968 -1.251 -4.359 1.00 56.62 83 PHE A C 1
ATOM 716 O O . PHE A 1 83 ? 18.983 -0.750 -3.237 1.00 56.62 83 PHE A O 1
ATOM 723 N N . GLY A 1 84 ? 17.815 -1.663 -4.898 1.00 68.62 84 GLY A N 1
ATOM 724 C CA . GLY A 1 84 ? 16.513 -1.523 -4.228 1.00 68.62 84 GLY A CA 1
ATOM 725 C C . GLY A 1 84 ? 16.041 -2.727 -3.403 1.00 68.62 84 GLY A C 1
ATOM 726 O O . GLY A 1 84 ? 14.964 -2.646 -2.817 1.00 68.62 84 GLY A O 1
ATOM 727 N N . GLY A 1 85 ? 16.779 -3.843 -3.379 1.00 81.88 85 GLY A N 1
ATOM 728 C CA . GLY A 1 85 ? 16.313 -5.119 -2.807 1.00 81.88 85 GLY A CA 1
ATOM 729 C C . GLY A 1 85 ? 15.936 -5.037 -1.325 1.00 81.88 85 GLY A C 1
ATOM 730 O O . GLY A 1 85 ? 14.804 -5.352 -0.963 1.00 81.88 85 GLY A O 1
ATOM 731 N N . ALA A 1 86 ? 16.841 -4.524 -0.487 1.00 85.50 86 ALA A N 1
ATOM 732 C CA . ALA A 1 86 ? 16.600 -4.373 0.950 1.00 85.50 86 ALA A CA 1
ATOM 733 C C . ALA A 1 86 ? 15.434 -3.416 1.254 1.00 85.50 86 ALA A C 1
ATOM 735 O O . ALA A 1 86 ? 14.564 -3.737 2.053 1.00 85.50 86 ALA A O 1
ATOM 736 N N . LYS A 1 87 ? 15.349 -2.275 0.551 1.00 87.00 87 LYS A N 1
ATOM 737 C CA . LYS A 1 87 ? 14.238 -1.318 0.720 1.00 87.00 87 LYS A CA 1
ATOM 738 C C . LYS A 1 87 ? 12.885 -1.937 0.359 1.00 87.00 87 LYS A C 1
ATOM 740 O O . LYS A 1 87 ? 11.913 -1.711 1.067 1.00 87.00 87 LYS A O 1
ATOM 745 N N . LYS A 1 88 ? 12.823 -2.736 -0.714 1.00 90.19 88 LYS A N 1
ATOM 746 C CA . LYS A 1 88 ? 11.606 -3.474 -1.095 1.00 90.19 88 LYS A CA 1
ATOM 747 C C . LYS A 1 88 ? 11.222 -4.499 -0.037 1.00 90.19 88 LYS A C 1
ATOM 749 O O . LYS A 1 88 ? 10.041 -4.599 0.278 1.00 90.19 88 LYS A O 1
ATOM 754 N N . LYS A 1 89 ? 12.201 -5.244 0.487 1.00 90.19 89 LYS A N 1
ATOM 755 C CA . LYS A 1 89 ? 11.980 -6.249 1.531 1.00 90.19 89 LYS A CA 1
ATOM 756 C C . LYS A 1 89 ? 11.412 -5.600 2.793 1.00 90.19 89 LYS A C 1
ATOM 758 O O . LYS A 1 89 ? 10.301 -5.944 3.171 1.00 90.19 89 LYS A O 1
ATOM 763 N N . ASN A 1 90 ? 12.094 -4.589 3.331 1.00 90.19 90 ASN A N 1
ATOM 764 C CA . ASN A 1 90 ? 11.663 -3.877 4.536 1.00 90.19 90 ASN A CA 1
ATOM 765 C C . ASN A 1 90 ? 10.263 -3.270 4.366 1.00 90.19 90 ASN A C 1
ATOM 767 O O . ASN A 1 90 ? 9.406 -3.447 5.218 1.00 90.19 90 ASN A O 1
ATOM 771 N N . LEU A 1 91 ? 9.995 -2.617 3.229 1.00 92.06 91 LEU A N 1
ATOM 772 C CA . LEU A 1 91 ? 8.676 -2.036 2.969 1.00 92.06 91 LEU A CA 1
ATOM 773 C C . LEU A 1 91 ? 7.584 -3.106 2.799 1.00 92.06 91 LEU A C 1
ATOM 775 O O . LEU A 1 91 ? 6.426 -2.865 3.112 1.00 92.06 91 LEU A O 1
ATOM 779 N N . THR A 1 92 ? 7.931 -4.292 2.293 1.00 93.56 92 THR A N 1
ATOM 780 C CA . THR A 1 92 ? 6.991 -5.421 2.196 1.00 93.56 92 THR A CA 1
ATOM 781 C C . THR A 1 92 ? 6.669 -5.999 3.574 1.00 93.56 92 THR A C 1
ATOM 783 O O . THR A 1 92 ? 5.527 -6.389 3.802 1.00 93.56 92 THR A O 1
ATOM 786 N N . GLU A 1 93 ? 7.648 -6.041 4.479 1.00 93.25 93 GLU A N 1
ATOM 787 C CA . GLU A 1 93 ? 7.457 -6.438 5.879 1.00 93.25 93 GLU A CA 1
ATOM 788 C C . GLU A 1 93 ? 6.582 -5.418 6.620 1.00 93.25 93 GLU A C 1
ATOM 790 O O . GLU A 1 93 ? 5.549 -5.806 7.156 1.00 93.25 93 GLU A O 1
ATOM 795 N N . GLU A 1 94 ? 6.885 -4.119 6.518 1.00 90.19 94 GLU A N 1
ATOM 796 C CA . GLU A 1 94 ? 6.057 -3.042 7.092 1.00 90.19 94 GLU A CA 1
ATOM 797 C C . GLU A 1 94 ? 4.609 -3.095 6.562 1.00 90.19 94 GLU A C 1
ATOM 799 O O . GLU A 1 94 ? 3.649 -2.956 7.315 1.00 90.19 94 GLU A O 1
ATOM 804 N N . LEU A 1 95 ? 4.416 -3.368 5.266 1.00 93.50 95 LEU A N 1
ATOM 805 C CA . LEU A 1 95 ? 3.080 -3.572 4.697 1.00 93.50 95 LEU A CA 1
ATOM 806 C C . LEU A 1 95 ? 2.368 -4.803 5.279 1.00 93.50 95 LEU A C 1
ATOM 808 O O . LEU A 1 95 ? 1.148 -4.773 5.427 1.00 93.50 95 LEU A O 1
ATOM 812 N N . ARG A 1 96 ? 3.088 -5.890 5.580 1.00 92.81 96 ARG A N 1
ATOM 813 C CA . ARG A 1 96 ? 2.496 -7.084 6.200 1.00 92.81 96 ARG A CA 1
ATOM 814 C C . ARG A 1 96 ? 2.001 -6.767 7.612 1.00 92.81 96 ARG A C 1
ATOM 816 O O . ARG A 1 96 ? 0.872 -7.133 7.907 1.00 92.81 96 ARG A O 1
ATOM 823 N N . GLU A 1 97 ? 2.791 -6.045 8.401 1.00 91.50 97 GLU A N 1
ATOM 824 C CA . GLU A 1 97 ? 2.423 -5.589 9.754 1.00 91.50 97 GLU A CA 1
ATOM 825 C C . GLU A 1 97 ? 1.221 -4.628 9.731 1.00 91.50 97 GLU A C 1
ATOM 827 O O . GLU A 1 97 ? 0.274 -4.746 10.500 1.00 91.50 97 GLU A O 1
ATOM 832 N N . ILE A 1 98 ? 1.187 -3.683 8.788 1.00 91.44 98 ILE A N 1
ATOM 833 C CA . ILE A 1 98 ? 0.019 -2.799 8.648 1.00 91.44 98 ILE A CA 1
ATOM 834 C C . ILE A 1 98 ? -1.234 -3.615 8.293 1.00 91.44 98 ILE A C 1
ATOM 836 O O . ILE A 1 98 ? -2.327 -3.321 8.777 1.00 91.44 98 ILE A O 1
ATOM 840 N N . LYS A 1 99 ? -1.096 -4.643 7.448 1.00 91.75 99 LYS A N 1
ATOM 841 C CA . LYS A 1 99 ? -2.217 -5.504 7.058 1.00 91.75 99 LYS A CA 1
ATOM 842 C C . LYS A 1 99 ? -2.749 -6.332 8.234 1.00 91.75 99 LYS A C 1
ATOM 844 O O . LYS A 1 99 ? -3.970 -6.400 8.354 1.00 91.75 99 LYS A O 1
ATOM 849 N N . SER A 1 100 ? -1.883 -6.879 9.092 1.00 89.12 100 SER A N 1
ATOM 850 C CA . SER A 1 100 ? -2.293 -7.611 10.305 1.00 89.12 100 SER A CA 1
ATOM 851 C C . SER A 1 100 ? -3.025 -6.726 11.315 1.00 89.12 100 SER A C 1
ATOM 853 O O . SER A 1 100 ? -3.982 -7.141 11.963 1.00 89.12 100 SER A O 1
ATOM 855 N N . ILE A 1 101 ? -2.650 -5.452 11.415 1.00 87.69 101 ILE A N 1
ATOM 856 C CA . ILE A 1 101 ? -3.399 -4.494 12.241 1.00 87.69 101 ILE A CA 1
ATOM 857 C C . ILE 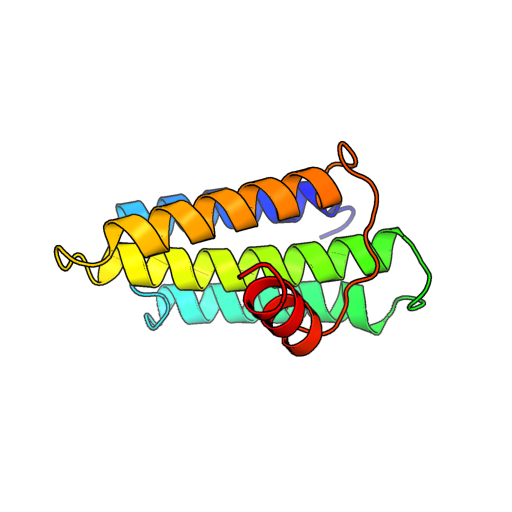A 1 101 ? -4.801 -4.241 11.652 1.00 87.69 101 ILE A C 1
ATOM 859 O O . ILE A 1 101 ? -5.798 -4.161 12.375 1.00 87.69 101 ILE A O 1
ATOM 863 N N . ILE A 1 102 ? -4.907 -4.120 10.324 1.00 88.88 102 ILE A N 1
ATOM 864 C CA . ILE A 1 102 ? -6.189 -3.870 9.644 1.00 88.88 102 ILE A CA 1
ATOM 865 C C . ILE A 1 102 ? -7.126 -5.081 9.751 1.00 88.88 102 ILE A C 1
ATOM 867 O O . ILE A 1 102 ? -8.321 -4.906 10.018 1.00 88.88 102 ILE A O 1
ATOM 871 N N . ASP A 1 103 ? -6.604 -6.292 9.539 1.00 87.50 103 ASP A N 1
ATOM 872 C CA . ASP A 1 103 ? -7.380 -7.535 9.619 1.00 87.50 103 ASP A CA 1
ATOM 873 C C . ASP A 1 103 ? -7.735 -7.939 11.064 1.00 87.50 103 ASP A C 1
ATOM 875 O O . ASP A 1 103 ? -8.687 -8.692 11.264 1.00 87.50 103 ASP A O 1
ATOM 879 N N . GLY A 1 104 ? -7.077 -7.339 12.063 1.00 79.25 104 GLY A N 1
ATOM 880 C CA . GLY A 1 104 ? -7.350 -7.546 13.485 1.00 79.25 104 GLY A CA 1
ATOM 881 C C . GLY A 1 104 ? -6.601 -8.728 14.098 1.00 79.25 104 GLY A C 1
ATOM 882 O O . GLY A 1 104 ? -6.940 -9.133 15.207 1.00 79.25 104 GLY A O 1
ATOM 883 N N . THR A 1 105 ? -5.611 -9.285 13.399 1.00 71.88 105 THR A N 1
ATOM 884 C CA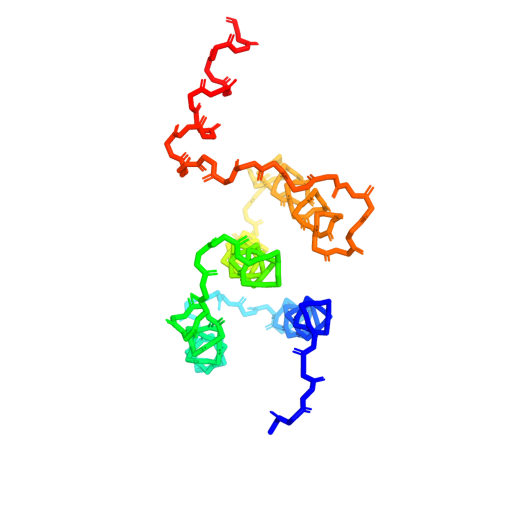 . THR A 1 105 ? -4.712 -10.316 13.940 1.00 71.88 105 THR A CA 1
ATOM 885 C C . THR A 1 105 ? -3.640 -9.745 14.868 1.00 71.88 105 THR A C 1
ATOM 887 O O . THR A 1 105 ? -3.101 -10.481 15.691 1.00 71.88 105 THR A O 1
ATOM 890 N N . GLU A 1 106 ? -3.365 -8.441 14.792 1.00 70.25 106 GLU A N 1
ATOM 891 C CA . GLU A 1 106 ? -2.503 -7.710 15.725 1.00 70.25 106 GLU A CA 1
ATOM 892 C C . GLU A 1 106 ? -3.255 -6.550 16.399 1.00 70.25 106 GLU A C 1
ATOM 894 O O . GLU A 1 106 ? -4.137 -5.926 15.804 1.00 70.25 106 GLU A O 1
ATOM 899 N N . GLU A 1 107 ? -2.894 -6.244 17.650 1.00 63.03 107 GLU A N 1
ATOM 900 C CA . GLU A 1 107 ? -3.488 -5.132 18.400 1.00 63.03 107 GLU A CA 1
ATOM 901 C C . GLU A 1 107 ? -3.170 -3.769 17.761 1.00 63.03 107 GLU A C 1
ATOM 903 O O . GLU A 1 107 ? -2.060 -3.517 17.278 1.00 63.03 107 GLU A O 1
ATOM 908 N N . LEU A 1 108 ? -4.152 -2.860 17.805 1.00 58.00 108 LEU A N 1
ATOM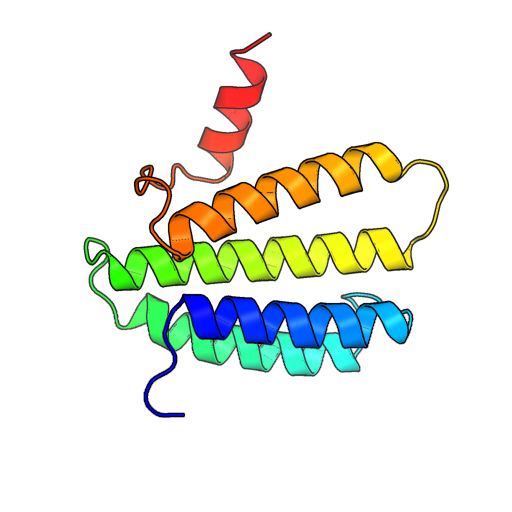 909 C CA . LEU A 1 108 ? -3.999 -1.471 17.379 1.00 58.00 108 LEU A CA 1
ATOM 910 C C . LEU A 1 108 ? -2.958 -0.784 18.269 1.00 58.00 108 LEU A C 1
ATOM 912 O O . LEU A 1 108 ? -3.262 -0.332 19.369 1.00 58.00 108 LEU A O 1
ATOM 916 N N . LYS A 1 109 ? -1.723 -0.663 17.783 1.00 58.16 109 LYS A N 1
ATOM 917 C CA . LYS A 1 109 ? -0.753 0.256 18.384 1.00 58.16 109 LYS A CA 1
ATOM 918 C C . LYS A 1 109 ? -1.249 1.677 18.115 1.00 58.16 109 LYS A C 1
ATOM 920 O O . LYS A 1 109 ? -1.676 1.964 16.991 1.00 58.16 109 LYS A O 1
ATOM 925 N N . GLU A 1 110 ? -1.212 2.557 19.118 1.00 51.81 110 GLU A N 1
ATOM 926 C CA . GLU A 1 110 ? -1.396 3.993 18.882 1.00 51.81 110 GLU A CA 1
ATOM 927 C C . GLU A 1 110 ? -0.490 4.397 17.719 1.00 51.81 110 GLU A C 1
ATOM 929 O O . GLU A 1 110 ? 0.710 4.095 17.721 1.00 51.8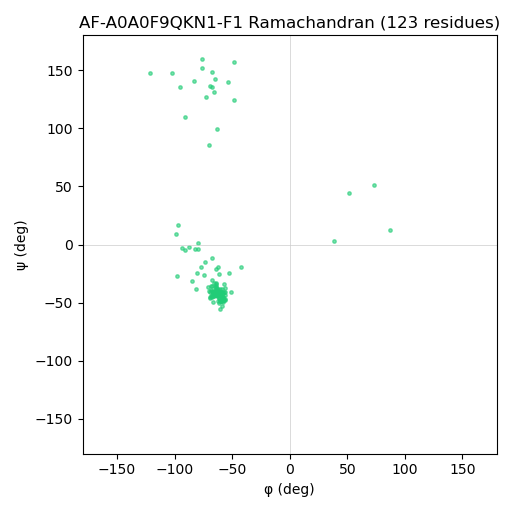1 110 GLU A O 1
ATOM 934 N N . ILE A 1 111 ? -1.087 4.998 16.685 1.00 50.66 111 ILE A N 1
ATOM 935 C CA . ILE A 1 111 ? -0.337 5.524 15.549 1.00 50.66 111 ILE A CA 1
ATOM 936 C C . ILE A 1 111 ? 0.421 6.734 16.082 1.00 50.66 111 ILE A C 1
ATOM 938 O O . ILE A 1 111 ? -0.047 7.867 15.986 1.00 50.66 111 ILE A O 1
ATOM 942 N N . GLY A 1 112 ? 1.590 6.478 16.658 1.00 52.34 112 GLY A N 1
ATOM 943 C CA . GLY A 1 112 ? 2.606 7.494 16.809 1.00 52.34 112 GLY A CA 1
ATOM 944 C C . GLY A 1 112 ? 2.871 8.107 15.444 1.00 52.34 112 GLY A C 1
ATOM 945 O O . GLY A 1 112 ? 2.859 7.403 14.426 1.00 52.34 112 GLY A O 1
ATOM 946 N N . THR A 1 113 ? 3.050 9.423 15.400 1.00 51.12 113 THR A N 1
ATOM 947 C CA . THR A 1 113 ? 3.355 10.150 14.163 1.00 51.12 113 THR A CA 1
ATOM 948 C C . THR A 1 113 ? 4.494 9.455 13.397 1.00 51.12 113 THR A C 1
ATOM 950 O O . THR A 1 113 ? 5.306 8.729 13.975 1.00 51.12 113 THR A O 1
ATOM 953 N N . MET A 1 114 ? 4.607 9.660 12.076 1.00 48.88 114 MET A N 1
ATOM 954 C CA . MET A 1 114 ? 5.739 9.090 11.315 1.00 48.88 114 MET A CA 1
ATOM 955 C C . MET A 1 114 ? 7.109 9.445 11.934 1.00 48.88 114 MET A C 1
ATOM 957 O O . MET A 1 114 ? 8.077 8.705 11.757 1.00 48.88 114 MET A O 1
ATOM 961 N N . GLU A 1 115 ? 7.178 10.541 12.693 1.00 45.44 115 GLU A N 1
ATOM 962 C CA . GLU A 1 115 ? 8.334 10.955 13.489 1.00 45.44 115 GLU A CA 1
ATOM 963 C C 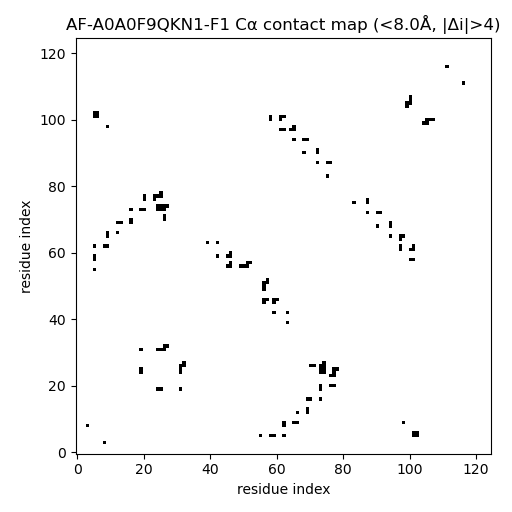. GLU A 1 115 ? 8.616 9.997 14.660 1.00 45.44 115 GLU A C 1
ATOM 965 O O . GLU A 1 115 ? 9.758 9.575 14.842 1.00 45.44 115 GLU A O 1
ATOM 970 N N . GLU A 1 116 ? 7.599 9.544 15.395 1.00 46.66 116 GLU A N 1
ATOM 971 C CA . GLU A 1 116 ? 7.760 8.572 16.485 1.00 46.66 116 GLU A CA 1
ATOM 972 C C . GLU A 1 116 ? 8.184 7.184 15.985 1.00 46.6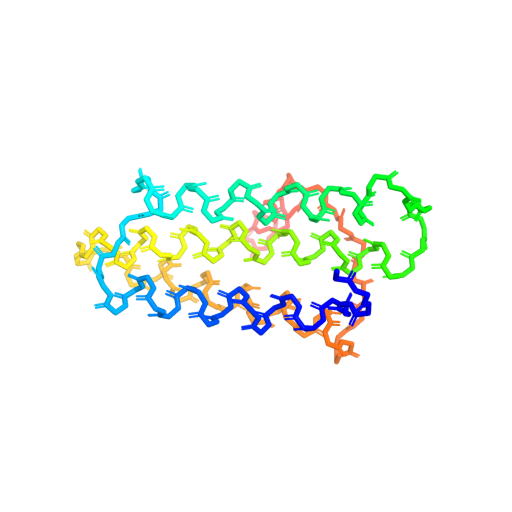6 116 GLU A C 1
ATOM 974 O O . GLU A 1 116 ? 9.005 6.507 16.616 1.00 46.66 116 GLU A O 1
ATOM 979 N N . MET A 1 117 ? 7.696 6.770 14.811 1.00 50.59 117 MET A N 1
ATOM 980 C CA . MET A 1 117 ? 8.156 5.540 14.156 1.00 50.59 117 MET A CA 1
ATOM 981 C C . MET A 1 117 ? 9.636 5.621 13.747 1.00 50.59 117 MET A C 1
ATOM 983 O O . MET A 1 117 ? 10.362 4.628 13.858 1.00 50.59 117 MET A O 1
ATOM 987 N N . ALA A 1 118 ? 10.109 6.794 13.311 1.00 51.16 118 ALA A N 1
ATOM 988 C CA . ALA A 1 118 ? 11.514 7.018 12.974 1.00 51.16 118 ALA A CA 1
ATOM 989 C C . ALA A 1 118 ? 12.418 7.018 14.223 1.00 51.16 118 ALA A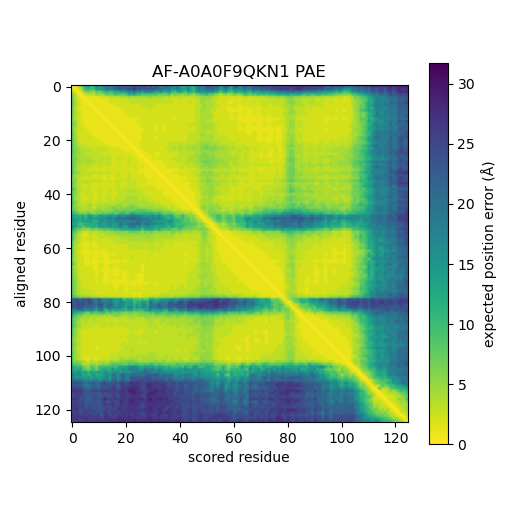 C 1
ATOM 991 O O . ALA A 1 118 ? 13.492 6.412 14.199 1.00 51.16 118 ALA A O 1
ATOM 992 N N . ILE A 1 119 ? 11.965 7.611 15.333 1.00 50.03 119 ILE A N 1
ATOM 993 C CA . ILE A 1 119 ? 12.714 7.689 16.599 1.00 50.03 119 ILE A CA 1
ATOM 994 C C . ILE A 1 119 ? 12.921 6.300 17.224 1.00 50.03 119 ILE A C 1
ATOM 996 O O . ILE A 1 119 ? 14.037 5.962 17.626 1.00 50.03 119 ILE A O 1
ATOM 1000 N N . ARG A 1 120 ? 11.900 5.430 17.225 1.00 49.41 120 ARG A N 1
ATOM 1001 C CA . ARG A 1 120 ? 12.021 4.054 17.759 1.00 49.41 120 ARG A CA 1
ATOM 1002 C C . ARG A 1 120 ? 13.055 3.199 17.019 1.00 49.41 120 ARG A C 1
ATOM 1004 O O . ARG A 1 120 ? 13.595 2.259 17.598 1.00 49.41 120 ARG A O 1
ATOM 1011 N N . LYS A 1 121 ? 13.343 3.512 15.752 1.00 48.94 121 LYS A N 1
ATOM 1012 C CA . LYS A 1 121 ? 14.352 2.815 14.937 1.00 48.94 121 LYS A CA 1
ATOM 1013 C C . LYS A 1 121 ? 15.778 3.301 15.228 1.00 48.94 121 LYS A C 1
ATOM 1015 O O . LYS A 1 121 ? 16.721 2.548 15.011 1.00 48.94 121 LYS A O 1
ATOM 1020 N N . ILE A 1 122 ? 15.927 4.530 15.727 1.00 49.91 122 ILE A N 1
ATOM 1021 C CA . ILE A 1 122 ? 17.213 5.127 16.122 1.00 49.91 122 ILE A CA 1
ATOM 1022 C C . ILE A 1 122 ? 17.616 4.662 17.527 1.00 49.91 122 ILE A C 1
ATOM 1024 O O . ILE A 1 122 ? 18.778 4.349 17.743 1.00 49.91 122 ILE A O 1
ATOM 1028 N N . LEU A 1 123 ? 16.658 4.532 18.449 1.00 43.56 123 LEU A N 1
ATOM 1029 C CA . LEU A 1 123 ? 16.910 4.139 19.845 1.00 43.56 123 LEU A CA 1
ATOM 1030 C C . LEU A 1 123 ? 17.109 2.626 20.068 1.00 43.56 123 LEU A C 1
ATOM 1032 O O . LEU A 1 123 ? 17.376 2.203 21.187 1.00 43.56 123 LEU A O 1
ATOM 1036 N N . LYS A 1 124 ? 16.966 1.800 19.023 1.00 47.66 124 LYS A N 1
ATOM 1037 C CA . LYS A 1 124 ? 17.289 0.358 19.052 1.00 47.66 124 LYS A CA 1
ATOM 1038 C C . LYS A 1 124 ? 18.690 0.040 18.498 1.00 47.66 124 LYS A C 1
ATOM 1040 O O . LYS A 1 124 ? 18.943 -1.108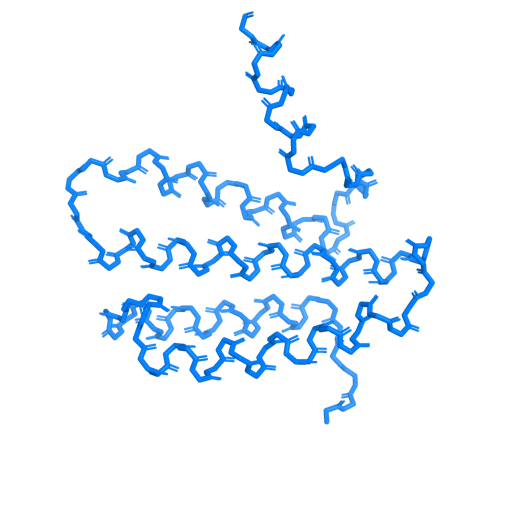 18.133 1.00 47.66 124 LYS A O 1
ATOM 1045 N N . LYS A 1 125 ? 19.568 1.039 18.386 1.00 40.50 125 LYS A N 1
ATOM 1046 C CA . LYS A 1 125 ? 20.989 0.867 18.066 1.00 40.50 125 LYS A CA 1
ATOM 1047 C C . LYS A 1 125 ? 21.854 1.172 19.273 1.00 40.50 125 LYS A C 1
ATOM 1049 O O . LYS A 1 125 ? 21.538 2.164 19.960 1.00 40.50 125 LYS A O 1
#

Solvent-accessible surface area (backbone atoms only — not comparable to full-atom values): 7155 Å² total; per-residue (Å²): 138,85,88,80,50,57,54,55,50,51,53,51,48,48,55,53,50,53,52,36,52,75,68,60,38,42,53,85,32,69,73,45,44,56,52,51,50,55,51,49,56,57,50,46,57,54,47,72,78,38,59,85,84,38,70,67,30,45,32,42,50,46,45,50,52,43,51,53,52,50,42,52,50,36,33,57,60,46,65,65,54,90,85,45,62,66,62,52,50,55,52,52,50,54,46,50,54,47,47,31,40,50,72,60,82,37,80,83,68,81,83,59,53,78,65,52,59,52,49,59,65,59,73,74,107

Foldseek 3Di:
DPDDALLNLLVVLVVVLVVCLVVLHACPDPVNVVVVVVSCVVLCVLQVVDDVPDLRSLLSVLSVVLSVLSNVLSNLSSVPDPPCPVVNVVSVVVSVVSSCCNVVVDPDDPPDDVVVVVVVVVVVD

Radius of gyration: 15.22 Å; Cα contacts (8 Å, |Δi|>4): 86; chains: 1; bounding box: 43×23×36 Å